Protein AF-A0A175YFB7-F1 (afdb_monomer)

pLDDT: mean 71.41, std 16.8, range [39.06, 97.75]

Nearest PDB structures (foldseek):
  5d66-assembly2_B  TM=6.543E-01  e=3.224E-01  Acinetobacter baumannii AYE
  9bor-assembly1_A  TM=6.519E-01  e=5.340E-01  Homo sapiens
  8swi-assembly1_A  TM=4.309E-01  e=2.715E+00  Legionella pneumophila subsp. pneumophila
  5cqv-assembly1_B  TM=2.479E-01  e=3.802E+00  Streptococcus agalactiae 2603V/R

Solvent-accessible surface area (backbone atoms only — not comparable to full-atom values): 7274 Å² total; per-residue (Å²): 105,74,67,54,53,58,57,66,45,67,71,91,70,71,62,77,63,62,63,72,41,54,52,100,88,67,43,27,61,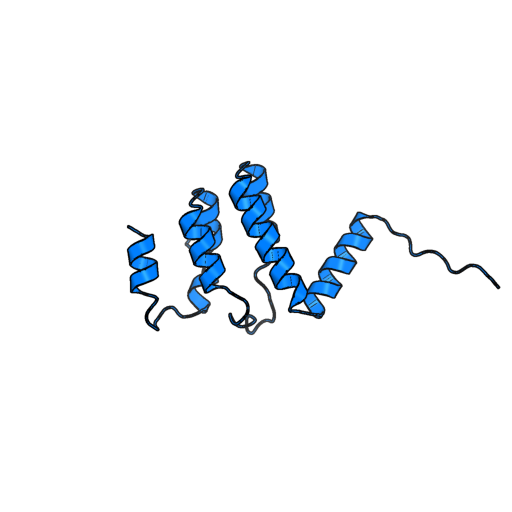60,52,51,26,55,74,66,67,36,59,73,55,40,52,51,51,54,64,71,56,40,86,82,50,70,73,43,96,87,68,54,72,86,68,56,60,67,57,34,52,53,28,50,80,71,63,38,58,70,57,28,53,53,47,50,52,54,48,59,56,54,37,76,76,36,71,70,51,38,53,52,50,50,50,54,50,41,60,73,68,62,62,72,70,80,75,87,77,83,131

Radius of gyration: 17.56 Å; Cα contacts (8 Å, |Δi|>4): 67; chains: 1; bounding box: 28×29×68 Å

Mean predicted aligned error: 11.66 Å

Foldseek 3Di:
DVVVVLVVCVPPDDDLCQQVDADPVRDGPLLVCLVVLVVV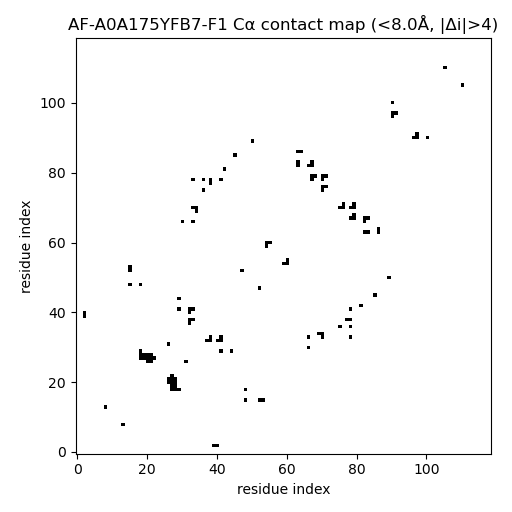SNVVSLVVCPVVSDQDPVNDDPQCVVVLVVSVVVPSVVSNVVSVVSNVVVCVVDPVSVVVVVVVVCVVVVCPDPPPDDD

Sequence (119 aa):
MIIDQIKKHNTNVLHDEIFYETDEDGYTVLEVAVEQNQMEVVNLILDLQHPAASKRNDGAFISLMPVIYKADEKRYTKIVDLLTQRYDEGSKLSKDFKDQVRLISAIKSGDKGENQSGT

Structure (mmCIF, N/CA/C/O backbone):
data_AF-A0A175YFB7-F1
#
_entry.id   AF-A0A175YFB7-F1
#
loop_
_atom_site.group_PDB
_atom_site.id
_atom_site.type_symbol
_atom_site.label_atom_id
_atom_site.label_alt_id
_atom_site.label_comp_id
_atom_site.label_asym_id
_atom_site.label_entity_id
_atom_site.label_seq_id
_atom_site.pdbx_PDB_ins_code
_atom_site.Cartn_x
_atom_site.Cartn_y
_atom_site.Cartn_z
_atom_site.occupancy
_atom_site.B_iso_or_equiv
_atom_site.auth_seq_id
_atom_site.auth_comp_id
_atom_site.auth_asym_id
_atom_site.auth_atom_id
_atom_site.pdbx_PDB_model_num
ATOM 1 N N . MET A 1 1 ? -1.329 0.883 -22.864 1.00 57.72 1 MET A N 1
ATOM 2 C CA . MET A 1 1 ? -1.450 1.520 -21.531 1.00 57.72 1 MET A CA 1
ATOM 3 C C . MET A 1 1 ? -0.351 0.963 -20.622 1.00 57.72 1 MET A C 1
ATOM 5 O O . MET A 1 1 ? 0.093 -0.144 -20.896 1.00 57.72 1 MET A O 1
ATOM 9 N N . ILE A 1 2 ? 0.124 1.670 -19.585 1.00 62.16 2 ILE A N 1
ATOM 10 C CA . ILE A 1 2 ? 1.204 1.161 -18.698 1.00 62.16 2 ILE A CA 1
ATOM 11 C C . ILE A 1 2 ? 0.850 -0.205 -18.078 1.00 62.16 2 ILE A C 1
ATOM 13 O O . ILE A 1 2 ? 1.685 -1.098 -18.001 1.00 62.16 2 ILE A O 1
ATOM 17 N N . ILE A 1 3 ? -0.440 -0.423 -17.800 1.00 57.56 3 ILE A N 1
ATOM 18 C CA . ILE A 1 3 ? -1.006 -1.705 -17.359 1.00 57.56 3 ILE A CA 1
ATOM 19 C C . ILE A 1 3 ? -0.774 -2.827 -18.384 1.00 57.56 3 ILE A C 1
ATOM 21 O O . ILE A 1 3 ? -0.468 -3.950 -17.994 1.00 57.56 3 ILE A O 1
ATOM 25 N N . ASP A 1 4 ? -0.874 -2.544 -19.686 1.00 60.41 4 ASP A N 1
ATOM 26 C CA . ASP A 1 4 ? -0.619 -3.539 -20.737 1.00 60.41 4 ASP A CA 1
ATOM 27 C C . ASP A 1 4 ? 0.868 -3.876 -20.836 1.00 60.41 4 ASP A C 1
ATOM 29 O O . ASP A 1 4 ? 1.210 -5.009 -21.153 1.00 60.41 4 ASP A O 1
ATOM 33 N N . GLN A 1 5 ? 1.754 -2.914 -20.551 1.00 62.50 5 GLN A N 1
ATOM 34 C CA . GLN A 1 5 ? 3.195 -3.161 -20.495 1.00 62.50 5 GLN A CA 1
ATOM 35 C C . GLN A 1 5 ? 3.534 -4.047 -19.291 1.00 62.50 5 GLN A C 1
ATOM 37 O O . GLN A 1 5 ? 4.147 -5.094 -19.479 1.00 62.50 5 GLN A O 1
ATOM 42 N N . ILE A 1 6 ? 3.037 -3.717 -18.093 1.00 61.72 6 ILE A N 1
ATOM 43 C CA . ILE A 1 6 ? 3.237 -4.536 -16.883 1.00 61.72 6 ILE A CA 1
ATOM 44 C C . ILE A 1 6 ? 2.683 -5.956 -17.095 1.00 61.72 6 ILE A C 1
ATOM 46 O O . ILE A 1 6 ? 3.369 -6.937 -16.822 1.00 61.72 6 ILE A O 1
ATOM 50 N N . LYS A 1 7 ? 1.480 -6.091 -17.670 1.00 62.88 7 LYS A N 1
ATOM 51 C CA . LYS A 1 7 ? 0.879 -7.399 -17.988 1.00 62.88 7 LYS A CA 1
ATOM 52 C C . LYS A 1 7 ? 1.643 -8.169 -19.066 1.00 62.88 7 LYS A C 1
ATOM 54 O O . LYS A 1 7 ? 1.776 -9.382 -18.948 1.00 62.88 7 LYS A O 1
ATOM 59 N N . LYS A 1 8 ? 2.152 -7.497 -20.103 1.00 60.44 8 LYS A N 1
ATOM 60 C CA . LYS A 1 8 ? 2.949 -8.120 -21.174 1.00 60.44 8 LYS A CA 1
ATOM 61 C C . LYS A 1 8 ? 4.293 -8.642 -20.661 1.00 60.44 8 LYS A C 1
ATOM 63 O O . LYS A 1 8 ? 4.772 -9.649 -21.166 1.00 60.44 8 LYS A O 1
ATOM 68 N N . HIS A 1 9 ? 4.877 -7.990 -19.658 1.00 55.34 9 HIS A N 1
ATOM 69 C CA . HIS A 1 9 ? 6.094 -8.457 -18.988 1.00 55.34 9 HIS A CA 1
ATOM 70 C C . HIS A 1 9 ? 5.829 -9.525 -17.908 1.00 55.34 9 HIS A C 1
ATOM 72 O O . HIS A 1 9 ? 6.768 -10.173 -17.451 1.00 55.34 9 HIS A O 1
ATOM 78 N N . ASN A 1 10 ? 4.559 -9.796 -17.575 1.00 55.62 10 ASN A N 1
ATOM 79 C CA . ASN A 1 10 ? 4.134 -10.808 -16.601 1.00 55.62 10 ASN A CA 1
ATOM 80 C C . ASN A 1 10 ? 4.194 -12.262 -17.130 1.00 55.62 10 ASN A C 1
ATOM 82 O O . ASN A 1 10 ? 3.677 -13.188 -16.509 1.00 55.62 10 ASN A O 1
ATOM 86 N N . THR A 1 11 ? 4.832 -12.490 -18.283 1.00 45.50 11 THR A N 1
ATOM 87 C CA . THR A 1 11 ? 5.299 -13.816 -18.702 1.00 45.50 11 THR A CA 1
ATOM 88 C C . THR A 1 11 ? 6.788 -13.944 -18.360 1.00 45.50 11 THR A C 1
ATOM 90 O O . THR A 1 11 ? 7.637 -13.665 -19.200 1.00 45.50 11 THR A O 1
ATOM 93 N N . ASN A 1 12 ? 7.100 -14.368 -17.130 1.00 52.16 12 ASN A N 1
ATOM 94 C CA . ASN A 1 12 ? 8.407 -14.887 -16.680 1.00 52.16 12 ASN A CA 1
ATOM 95 C C . ASN A 1 12 ? 9.647 -13.955 -16.591 1.00 52.16 12 ASN A C 1
ATOM 97 O O . ASN A 1 12 ? 10.741 -14.498 -16.446 1.00 52.16 12 ASN A O 1
ATOM 101 N N . VAL A 1 13 ? 9.570 -12.613 -16.651 1.00 52.28 13 VAL A N 1
ATOM 102 C CA . VAL A 1 13 ? 10.814 -11.786 -16.697 1.00 52.28 13 VAL A CA 1
ATOM 103 C C . VAL A 1 13 ? 10.773 -10.455 -15.927 1.00 52.28 13 VAL A C 1
ATOM 105 O O . VAL A 1 13 ? 11.435 -9.497 -16.315 1.00 52.28 13 VAL A O 1
ATOM 108 N N . LEU A 1 14 ? 10.018 -10.343 -14.836 1.00 55.97 14 LEU A N 1
ATOM 109 C CA . LEU A 1 14 ? 10.250 -9.252 -13.881 1.00 55.97 14 LEU A CA 1
ATOM 110 C C . LEU A 1 14 ? 10.920 -9.862 -12.655 1.00 55.97 14 LEU A C 1
ATOM 112 O O . LEU A 1 14 ? 10.306 -10.652 -11.946 1.00 55.97 14 LEU A O 1
ATOM 116 N N . HIS A 1 15 ? 12.207 -9.564 -12.474 1.00 61.62 15 HIS A N 1
ATOM 117 C CA . HIS A 1 15 ? 12.930 -9.954 -11.269 1.00 61.62 15 HIS A CA 1
ATOM 118 C C . HIS A 1 15 ? 12.289 -9.243 -10.077 1.00 61.62 15 HIS A C 1
ATOM 120 O O . HIS A 1 15 ? 12.098 -8.032 -10.149 1.00 61.62 15 HIS A O 1
ATOM 126 N N . ASP A 1 16 ? 11.983 -9.967 -8.995 1.00 64.00 16 ASP A N 1
ATOM 127 C CA . ASP A 1 16 ? 11.365 -9.409 -7.778 1.00 64.00 16 ASP A CA 1
ATOM 128 C C . ASP A 1 16 ? 12.053 -8.109 -7.318 1.00 64.00 16 ASP A C 1
ATOM 130 O O . ASP A 1 16 ? 11.398 -7.187 -6.842 1.00 64.00 16 ASP A O 1
ATOM 134 N N . GLU A 1 17 ? 13.367 -8.008 -7.538 1.00 65.62 17 GLU A N 1
ATOM 135 C CA . GLU A 1 17 ? 14.233 -6.865 -7.232 1.00 65.62 17 GLU A CA 1
ATOM 136 C C . GLU A 1 17 ? 13.716 -5.519 -7.772 1.00 65.62 17 GLU A C 1
ATOM 138 O 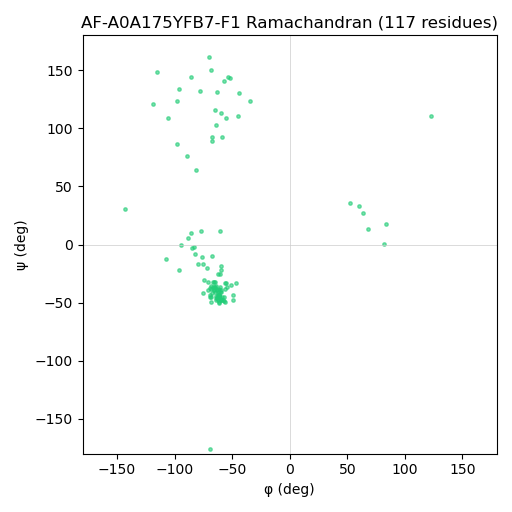O . GLU A 1 17 ? 13.818 -4.520 -7.061 1.00 65.62 17 GLU A O 1
ATOM 143 N N . ILE A 1 18 ? 13.065 -5.482 -8.943 1.00 71.19 18 ILE A N 1
ATOM 144 C CA . ILE A 1 18 ? 12.591 -4.223 -9.554 1.00 71.19 18 ILE A CA 1
ATOM 145 C C . ILE A 1 18 ? 11.551 -3.494 -8.696 1.00 71.19 18 ILE A C 1
ATOM 147 O O . ILE A 1 18 ? 11.370 -2.287 -8.813 1.00 71.19 18 ILE A O 1
ATOM 151 N N . PHE A 1 19 ? 10.822 -4.231 -7.854 1.00 74.62 19 PHE A N 1
ATOM 152 C CA . PHE A 1 19 ? 9.811 -3.661 -6.970 1.00 74.62 19 PHE A CA 1
ATOM 153 C C . PHE A 1 19 ? 10.427 -2.926 -5.778 1.00 74.62 19 PHE A C 1
ATOM 155 O O . PHE A 1 19 ? 9.734 -2.156 -5.110 1.00 74.62 19 PHE A O 1
ATOM 162 N N . TYR A 1 20 ? 11.707 -3.187 -5.512 1.00 73.06 20 TYR A N 1
ATOM 163 C CA . TYR A 1 20 ? 12.476 -2.625 -4.409 1.00 73.06 20 TYR A CA 1
ATOM 164 C C . TYR A 1 20 ? 13.506 -1.591 -4.877 1.00 73.06 20 TYR A C 1
ATOM 166 O O . TYR A 1 20 ? 14.081 -0.904 -4.034 1.00 73.06 20 TYR A O 1
ATOM 174 N N . GLU A 1 21 ? 13.766 -1.501 -6.183 1.00 77.50 21 GLU A N 1
ATOM 175 C CA . GLU A 1 21 ? 14.564 -0.426 -6.765 1.00 77.50 21 GLU A CA 1
ATOM 176 C C . GLU A 1 21 ? 13.820 0.908 -6.677 1.00 77.50 21 GLU A C 1
ATOM 178 O O . GLU A 1 21 ? 12.587 0.965 -6.681 1.00 77.50 21 GLU A O 1
ATOM 183 N N . THR A 1 22 ? 14.596 1.984 -6.586 1.00 80.94 22 THR A N 1
ATOM 184 C CA . THR A 1 22 ? 14.088 3.350 -6.506 1.00 80.94 22 THR A CA 1
ATOM 185 C C . THR A 1 22 ? 14.499 4.156 -7.730 1.00 80.94 22 THR A C 1
ATOM 187 O O . THR A 1 22 ? 15.584 3.940 -8.272 1.00 80.94 22 THR A O 1
ATOM 190 N N . ASP A 1 23 ? 13.660 5.107 -8.132 1.00 83.06 23 ASP A N 1
ATOM 191 C CA . ASP A 1 23 ? 14.009 6.126 -9.128 1.00 83.06 23 ASP A CA 1
ATOM 192 C C . ASP A 1 23 ? 15.056 7.134 -8.600 1.00 83.06 23 ASP A C 1
ATOM 194 O O . ASP A 1 23 ? 15.589 6.985 -7.493 1.00 83.06 23 ASP A O 1
ATOM 198 N N . GLU A 1 24 ? 15.381 8.164 -9.395 1.00 90.88 24 GLU A N 1
ATOM 199 C CA . GLU A 1 24 ? 16.328 9.218 -9.001 1.00 90.88 24 GLU A CA 1
ATOM 200 C C . GLU A 1 24 ? 15.926 10.008 -7.743 1.00 90.88 24 GLU A C 1
ATOM 202 O O . GLU A 1 24 ? 16.797 10.581 -7.084 1.00 90.88 24 GLU A O 1
ATOM 207 N N . ASP A 1 25 ? 14.638 10.009 -7.396 1.00 84.31 25 ASP A N 1
ATOM 208 C CA . ASP A 1 25 ? 14.078 10.696 -6.232 1.00 84.31 25 ASP A CA 1
ATOM 209 C C . ASP A 1 25 ? 13.966 9.769 -5.009 1.00 84.31 25 ASP A C 1
ATOM 211 O O . ASP A 1 25 ? 13.555 10.197 -3.926 1.00 84.31 25 ASP A O 1
ATOM 215 N N . GLY A 1 26 ? 14.367 8.503 -5.149 1.00 83.06 26 GLY A N 1
ATOM 216 C CA . GLY A 1 26 ? 14.325 7.520 -4.075 1.00 83.06 26 GLY A CA 1
ATOM 217 C C . GLY A 1 26 ? 12.961 6.848 -3.899 1.00 83.06 26 GLY A C 1
ATOM 218 O O . GLY A 1 26 ? 12.738 6.245 -2.850 1.00 83.06 26 GLY A O 1
ATOM 219 N N . TYR A 1 27 ? 12.064 6.914 -4.890 1.00 82.00 27 TYR A N 1
ATOM 220 C CA . TYR A 1 27 ? 10.758 6.260 -4.834 1.00 82.00 27 TYR A CA 1
ATOM 221 C C . TYR A 1 27 ? 10.740 4.905 -5.529 1.00 82.00 27 TYR A C 1
ATOM 223 O O . TYR A 1 27 ? 11.163 4.750 -6.672 1.00 82.00 27 TYR A O 1
ATOM 231 N N . THR A 1 28 ? 10.158 3.921 -4.854 1.00 85.81 28 THR A N 1
ATOM 232 C CA . THR A 1 28 ? 9.807 2.629 -5.449 1.00 85.81 28 THR A CA 1
ATOM 233 C C . THR A 1 28 ? 8.645 2.761 -6.433 1.00 85.81 28 THR A C 1
ATOM 235 O O . THR A 1 28 ? 7.827 3.682 -6.355 1.00 85.81 28 THR A O 1
ATOM 238 N N . VAL A 1 29 ? 8.480 1.767 -7.311 1.00 85.62 29 VAL A N 1
ATOM 239 C CA . VAL A 1 29 ? 7.347 1.721 -8.255 1.00 85.62 29 VAL A CA 1
ATOM 240 C C . VAL A 1 29 ? 5.977 1.789 -7.556 1.00 85.62 29 VAL A C 1
ATOM 242 O O . VAL A 1 29 ? 5.040 2.386 -8.090 1.00 85.62 29 VAL A O 1
ATOM 245 N N . LEU A 1 30 ? 5.852 1.228 -6.344 1.00 87.94 30 LEU A N 1
ATOM 246 C CA . LEU A 1 30 ? 4.627 1.316 -5.544 1.00 87.94 30 LEU A CA 1
ATOM 247 C C . LEU A 1 30 ? 4.381 2.748 -5.053 1.00 87.94 30 LEU A C 1
ATOM 249 O O . LEU A 1 30 ? 3.259 3.244 -5.149 1.00 87.94 30 LEU A O 1
ATOM 253 N N . GLU A 1 31 ? 5.415 3.422 -4.552 1.00 88.19 31 GLU A N 1
ATOM 254 C CA . GLU A 1 31 ? 5.306 4.801 -4.067 1.00 88.19 31 GLU A CA 1
ATOM 255 C C . GLU A 1 31 ? 4.959 5.771 -5.193 1.00 88.19 31 GLU A C 1
ATOM 257 O O . GLU A 1 31 ? 4.092 6.622 -5.001 1.00 88.19 31 GLU A O 1
ATOM 262 N N . VAL A 1 32 ? 5.550 5.600 -6.379 1.00 90.88 32 VAL A N 1
ATOM 263 C CA . VAL A 1 32 ? 5.205 6.388 -7.571 1.00 90.88 32 VAL A CA 1
ATOM 264 C C . VAL A 1 32 ? 3.742 6.164 -7.976 1.00 90.88 32 VAL A C 1
ATOM 266 O O . VAL A 1 32 ? 3.024 7.124 -8.266 1.00 90.88 32 VAL A O 1
ATOM 269 N N . ALA A 1 33 ? 3.258 4.917 -7.964 1.00 91.12 33 ALA A N 1
ATOM 270 C CA . ALA A 1 33 ? 1.865 4.610 -8.298 1.00 91.12 33 ALA A CA 1
ATOM 271 C C . ALA A 1 33 ? 0.870 5.244 -7.307 1.00 91.12 33 ALA A C 1
ATOM 273 O O . ALA A 1 33 ? -0.176 5.757 -7.718 1.00 91.12 33 ALA A O 1
ATOM 274 N N . VAL A 1 34 ? 1.208 5.251 -6.014 1.00 92.19 34 VAL A N 1
ATOM 275 C CA . VAL A 1 34 ? 0.409 5.896 -4.961 1.00 92.19 34 VAL A CA 1
ATOM 276 C C . VAL A 1 34 ? 0.452 7.416 -5.085 1.00 92.19 34 VAL A C 1
ATOM 278 O O . VAL A 1 34 ? -0.594 8.059 -5.012 1.00 92.19 34 VAL A O 1
ATOM 281 N N . GLU A 1 35 ? 1.626 7.991 -5.344 1.00 91.94 35 GLU A N 1
ATOM 282 C CA . GLU A 1 35 ? 1.805 9.427 -5.588 1.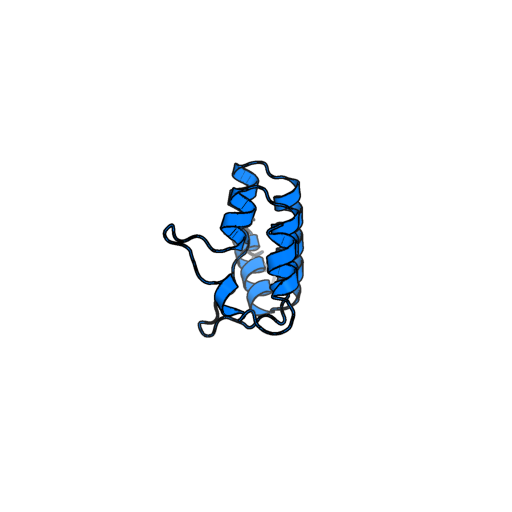00 91.94 35 GLU A CA 1
ATOM 283 C C . GLU A 1 35 ? 0.941 9.947 -6.734 1.00 91.94 35 GLU A C 1
ATOM 285 O O . GLU A 1 35 ? 0.368 11.033 -6.644 1.00 91.94 35 GLU A O 1
ATOM 290 N N . GLN A 1 36 ? 0.801 9.144 -7.787 1.00 92.88 36 GLN A N 1
ATOM 291 C CA . GLN A 1 36 ? -0.013 9.465 -8.954 1.00 92.88 36 GLN A CA 1
ATOM 292 C C . GLN A 1 36 ? -1.486 9.036 -8.818 1.00 92.88 36 GLN A C 1
ATOM 294 O O . GLN A 1 36 ? -2.242 9.166 -9.782 1.00 92.88 36 GLN A O 1
ATOM 299 N N . ASN A 1 37 ? -1.915 8.533 -7.651 1.00 95.00 37 ASN A N 1
ATOM 300 C CA . ASN A 1 37 ? -3.274 8.037 -7.389 1.00 95.00 37 ASN A CA 1
ATOM 301 C C . ASN A 1 37 ? -3.757 6.985 -8.417 1.00 95.00 37 ASN A C 1
ATOM 303 O O . ASN A 1 37 ? -4.929 6.950 -8.799 1.00 95.00 37 ASN A O 1
ATOM 307 N N . GLN A 1 38 ? -2.848 6.131 -8.899 1.00 94.38 38 GLN A N 1
ATOM 308 C CA . GLN A 1 38 ? -3.132 5.129 -9.931 1.00 94.38 38 GLN A CA 1
ATOM 309 C C . GLN A 1 38 ? -3.606 3.813 -9.307 1.00 94.38 38 GLN A C 1
ATOM 311 O O . GLN A 1 38 ? -2.862 2.835 -9.242 1.00 94.38 38 GLN A O 1
ATOM 316 N N . MET A 1 39 ? -4.859 3.781 -8.851 1.00 93.38 39 MET A N 1
ATOM 317 C CA . MET A 1 39 ? -5.452 2.643 -8.136 1.00 93.38 39 MET A CA 1
ATOM 318 C C . MET A 1 39 ? -5.239 1.288 -8.830 1.00 93.38 39 MET A C 1
ATOM 320 O O . MET A 1 39 ? -4.827 0.320 -8.192 1.00 93.38 39 MET A O 1
ATOM 324 N N . GLU A 1 40 ? -5.493 1.194 -10.136 1.00 90.06 40 GLU A N 1
ATOM 325 C CA . GLU A 1 40 ? -5.357 -0.073 -10.860 1.00 90.06 40 GLU A CA 1
ATOM 326 C C . GLU A 1 40 ? -3.902 -0.561 -10.916 1.00 90.06 40 GLU A C 1
ATOM 328 O O . GLU A 1 40 ? -3.653 -1.767 -10.897 1.00 90.06 40 GLU A O 1
ATOM 333 N N . VAL A 1 41 ? -2.942 0.367 -10.961 1.00 88.62 41 VAL A N 1
ATOM 334 C CA . VAL A 1 41 ? -1.506 0.060 -10.949 1.00 88.62 41 VAL A CA 1
ATOM 335 C C . VAL A 1 41 ? -1.061 -0.343 -9.547 1.00 88.62 41 VAL A C 1
ATOM 337 O O . VAL A 1 41 ? -0.351 -1.335 -9.411 1.00 88.62 41 VAL A O 1
ATOM 340 N N . VAL A 1 42 ? -1.543 0.344 -8.507 1.00 89.94 42 VAL A N 1
ATOM 341 C CA . VAL A 1 42 ? -1.309 -0.030 -7.102 1.00 89.94 42 VAL A CA 1
ATOM 342 C C . VAL A 1 42 ? -1.784 -1.458 -6.843 1.00 89.94 42 VAL A C 1
ATOM 344 O O . VAL A 1 42 ? -1.017 -2.274 -6.337 1.00 89.94 42 VAL A O 1
ATOM 347 N N . ASN A 1 43 ? -3.013 -1.798 -7.243 1.00 87.81 43 ASN A N 1
ATOM 348 C CA . ASN A 1 43 ? -3.534 -3.150 -7.053 1.00 87.81 43 ASN A CA 1
ATOM 349 C C . ASN A 1 43 ? -2.704 -4.199 -7.810 1.00 87.81 43 ASN A C 1
ATOM 351 O O . ASN A 1 43 ? -2.372 -5.236 -7.245 1.00 87.81 43 ASN A O 1
ATOM 355 N N . LEU A 1 44 ? -2.319 -3.910 -9.058 1.00 84.12 44 LEU A N 1
ATOM 356 C CA . LEU A 1 44 ? -1.479 -4.807 -9.853 1.00 84.12 44 LEU A CA 1
ATOM 357 C C . LEU A 1 44 ? -0.108 -5.043 -9.205 1.00 84.12 44 LEU A C 1
ATOM 359 O O . LEU A 1 44 ? 0.334 -6.183 -9.134 1.00 84.12 44 LEU A O 1
ATOM 363 N N . ILE A 1 45 ? 0.555 -3.995 -8.713 1.00 82.94 45 ILE A N 1
ATOM 364 C CA . ILE A 1 45 ? 1.852 -4.115 -8.034 1.00 82.94 45 ILE A CA 1
ATOM 365 C C . ILE A 1 45 ? 1.718 -4.970 -6.770 1.00 82.94 45 ILE A C 1
ATOM 367 O O . ILE A 1 45 ? 2.520 -5.875 -6.563 1.00 82.94 45 ILE A O 1
ATOM 371 N N . LEU A 1 46 ? 0.689 -4.735 -5.952 1.00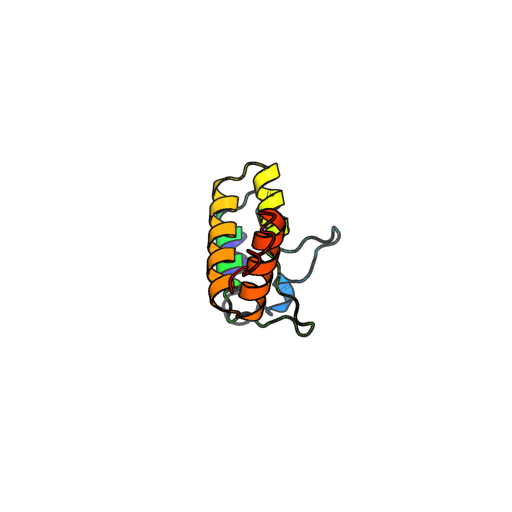 81.06 46 LEU A N 1
ATOM 372 C CA . LEU A 1 46 ? 0.457 -5.504 -4.725 1.00 81.06 46 LEU A CA 1
ATOM 373 C C . LEU A 1 46 ? 0.134 -6.981 -5.009 1.00 81.06 46 LEU A C 1
ATOM 375 O O . LEU A 1 46 ? 0.494 -7.846 -4.215 1.00 81.06 46 LEU A O 1
ATOM 379 N N . ASP A 1 47 ? -0.534 -7.280 -6.127 1.00 78.94 47 ASP A N 1
ATOM 380 C CA . ASP A 1 47 ? -0.783 -8.657 -6.579 1.00 78.94 47 ASP A CA 1
ATOM 381 C C . ASP A 1 47 ? 0.511 -9.352 -7.027 1.00 78.94 47 ASP A C 1
ATOM 383 O O . ASP A 1 47 ? 0.688 -10.543 -6.777 1.00 78.94 47 ASP A O 1
ATOM 387 N N . LEU A 1 48 ? 1.434 -8.612 -7.648 1.00 74.25 48 LEU A N 1
ATOM 388 C CA . LEU A 1 48 ? 2.747 -9.125 -8.056 1.00 74.25 48 LEU A CA 1
ATOM 389 C C . LEU A 1 48 ? 3.704 -9.296 -6.864 1.00 74.25 48 LEU A C 1
ATOM 391 O O . LEU A 1 48 ? 4.517 -10.213 -6.866 1.00 74.25 48 LEU A O 1
ATOM 395 N N . GLN A 1 49 ? 3.572 -8.465 -5.826 1.00 69.25 49 GLN A N 1
ATOM 396 C CA . GLN A 1 49 ? 4.350 -8.530 -4.581 1.00 69.25 49 GLN A CA 1
ATOM 397 C C . GLN A 1 49 ? 3.766 -9.499 -3.529 1.00 69.25 49 GLN A C 1
ATOM 399 O O . GLN A 1 49 ? 4.194 -9.487 -2.373 1.00 69.25 49 GLN A O 1
ATOM 404 N N . HIS A 1 50 ? 2.771 -10.325 -3.880 1.00 55.62 50 HIS A N 1
ATOM 405 C CA . HIS A 1 50 ? 2.110 -11.245 -2.945 1.00 55.62 50 HIS A CA 1
ATOM 406 C C . HIS A 1 50 ? 3.143 -12.151 -2.214 1.00 55.62 50 HIS A C 1
ATOM 408 O O . HIS A 1 50 ? 4.089 -12.584 -2.866 1.00 55.62 50 HIS A O 1
ATOM 414 N N . PRO A 1 51 ? 2.980 -12.520 -0.915 1.00 46.38 51 PRO A N 1
ATO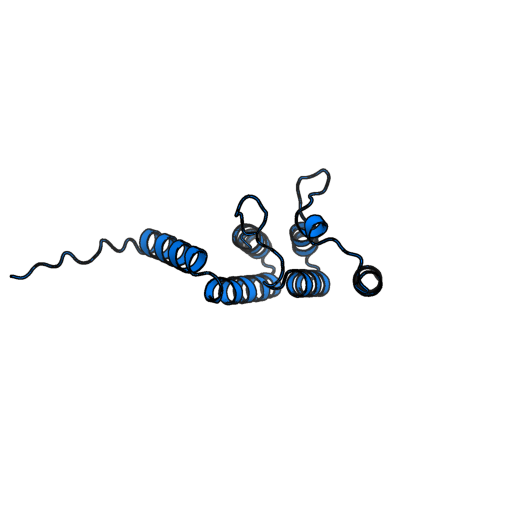M 415 C CA . PRO A 1 51 ? 4.032 -13.037 -0.003 1.00 46.38 51 PRO A CA 1
ATOM 416 C C . PRO A 1 51 ? 4.796 -14.332 -0.337 1.00 46.38 51 PRO A C 1
ATOM 418 O O . PRO A 1 51 ? 5.505 -14.853 0.522 1.00 46.38 51 PRO A O 1
ATOM 421 N N . ALA A 1 52 ? 4.675 -14.869 -1.550 1.00 39.06 52 ALA A N 1
ATOM 422 C CA . ALA A 1 52 ? 5.755 -15.680 -2.109 1.00 39.06 52 ALA A CA 1
ATOM 423 C C . ALA A 1 52 ? 6.964 -14.807 -2.507 1.00 39.06 52 ALA A C 1
ATOM 425 O O . ALA A 1 52 ? 8.070 -15.330 -2.611 1.00 39.06 52 ALA A O 1
ATOM 426 N N . ALA A 1 53 ? 6.749 -13.497 -2.694 1.00 43.62 53 ALA A N 1
ATOM 427 C CA . ALA A 1 53 ? 7.776 -12.501 -2.943 1.00 43.62 53 ALA A CA 1
ATOM 428 C C . ALA A 1 53 ? 8.751 -12.495 -1.769 1.00 43.62 53 ALA A C 1
ATOM 430 O O . ALA A 1 53 ? 8.407 -12.233 -0.611 1.00 43.62 53 ALA A O 1
ATOM 431 N N . SER A 1 54 ? 9.959 -12.919 -2.101 1.00 42.09 54 SER A N 1
ATOM 432 C CA . SER A 1 54 ? 10.978 -13.332 -1.160 1.00 42.09 54 SER A CA 1
ATOM 433 C C . SER A 1 54 ? 11.285 -12.214 -0.169 1.00 42.09 54 SER A C 1
ATOM 435 O O . SER A 1 54 ? 11.374 -11.039 -0.525 1.00 42.09 54 SER A O 1
ATOM 437 N N . LYS A 1 55 ? 11.486 -12.592 1.098 1.00 45.72 55 LYS A N 1
ATOM 438 C CA . LYS A 1 55 ? 12.156 -11.743 2.087 1.00 45.72 55 LYS A CA 1
ATOM 439 C C . LYS A 1 55 ? 13.379 -11.132 1.397 1.00 45.72 55 LYS A C 1
ATOM 441 O O . LYS A 1 55 ? 14.149 -11.878 0.789 1.00 45.72 55 LYS A O 1
ATOM 446 N N . ARG A 1 56 ? 13.580 -9.814 1.489 1.00 48.47 56 ARG A N 1
ATOM 447 C CA . ARG A 1 56 ? 14.870 -9.244 1.090 1.00 48.47 56 ARG A CA 1
ATOM 448 C C . ARG A 1 56 ? 15.967 -10.023 1.821 1.00 48.47 56 ARG A C 1
ATOM 450 O O . ARG A 1 56 ? 15.783 -10.423 2.973 1.00 48.47 56 ARG A O 1
ATOM 457 N N . ASN A 1 57 ? 17.101 -10.252 1.166 1.00 44.38 57 ASN A N 1
ATOM 458 C CA . ASN A 1 57 ? 18.213 -11.003 1.764 1.00 44.38 57 ASN A CA 1
ATOM 459 C C . ASN A 1 57 ? 18.751 -10.344 3.056 1.00 44.38 57 ASN A C 1
ATOM 461 O O . ASN A 1 57 ? 19.377 -11.017 3.870 1.00 44.38 57 ASN A O 1
ATOM 465 N N . ASP A 1 58 ? 18.465 -9.053 3.275 1.00 46.84 58 ASP A N 1
ATOM 466 C CA . ASP A 1 58 ? 18.758 -8.297 4.505 1.00 46.84 58 ASP A CA 1
ATOM 467 C C . ASP A 1 58 ? 17.704 -8.473 5.620 1.00 46.84 58 ASP A C 1
ATOM 469 O O . ASP A 1 58 ? 17.844 -7.937 6.718 1.00 46.84 58 ASP A O 1
ATOM 473 N N . GLY A 1 59 ? 16.646 -9.237 5.356 1.00 40.47 59 GLY A N 1
ATOM 474 C CA . GLY A 1 59 ? 15.558 -9.506 6.281 1.00 40.47 59 GLY A CA 1
ATOM 475 C C . GLY A 1 59 ? 14.477 -8.424 6.357 1.00 40.47 59 GLY A C 1
ATOM 476 O O . GLY A 1 59 ? 13.525 -8.616 7.117 1.00 40.47 59 GLY A O 1
ATOM 477 N N . ALA A 1 60 ? 14.583 -7.331 5.592 1.00 40.62 60 ALA A N 1
ATOM 478 C CA . ALA A 1 60 ? 13.608 -6.248 5.598 1.00 40.62 60 ALA A CA 1
ATOM 479 C C . ALA A 1 60 ? 12.344 -6.611 4.795 1.00 40.62 60 ALA A C 1
ATOM 481 O O . ALA A 1 60 ? 12.403 -7.076 3.657 1.00 40.62 60 ALA A O 1
ATOM 482 N N . PHE A 1 61 ? 11.179 -6.364 5.389 1.00 53.06 61 PHE A N 1
ATOM 483 C CA . PHE A 1 61 ? 9.906 -6.307 4.670 1.00 53.06 61 PHE A CA 1
ATOM 484 C C . PHE A 1 61 ? 9.724 -4.886 4.117 1.00 53.06 61 PHE A C 1
ATOM 486 O O . PHE A 1 61 ? 10.080 -3.929 4.809 1.00 53.06 61 PHE A O 1
ATOM 493 N N . ILE A 1 62 ? 9.131 -4.717 2.925 1.00 57.03 62 ILE A N 1
ATOM 494 C CA . ILE A 1 62 ? 8.559 -3.407 2.570 1.00 57.03 62 ILE A CA 1
ATOM 495 C C . ILE A 1 62 ? 7.429 -3.175 3.569 1.00 57.03 62 ILE A C 1
ATOM 497 O O . ILE A 1 62 ? 6.361 -3.780 3.484 1.00 57.03 62 ILE A O 1
ATOM 501 N N . SER A 1 63 ? 7.676 -2.331 4.563 1.00 69.00 63 SER A N 1
ATOM 502 C CA . SER A 1 63 ? 6.597 -1.847 5.406 1.00 69.00 63 SER A CA 1
ATOM 503 C C . SER A 1 63 ? 5.684 -1.009 4.516 1.00 69.00 63 SER A C 1
ATOM 505 O O . SER A 1 63 ? 6.114 0.024 4.021 1.00 69.00 63 SER A O 1
ATOM 507 N N . LEU A 1 64 ? 4.431 -1.427 4.308 1.00 81.12 64 LEU A N 1
ATOM 508 C CA . LEU A 1 64 ? 3.438 -0.603 3.599 1.00 81.12 64 LEU A CA 1
ATOM 509 C C . LEU A 1 64 ? 3.060 0.655 4.399 1.00 81.12 64 LEU A C 1
ATOM 511 O O . LEU A 1 64 ? 2.406 1.547 3.876 1.00 81.12 64 LEU A O 1
ATOM 515 N N . MET A 1 65 ? 3.474 0.754 5.666 1.00 80.62 65 MET A N 1
ATOM 516 C CA . MET A 1 65 ? 3.034 1.798 6.589 1.00 80.62 65 MET A CA 1
ATOM 517 C C . MET A 1 65 ? 3.412 3.232 6.158 1.00 80.62 65 MET A C 1
ATOM 519 O O . MET A 1 65 ? 2.533 4.089 6.216 1.00 80.62 65 MET A O 1
ATOM 523 N N . PRO A 1 66 ? 4.636 3.535 5.674 1.00 81.81 66 PRO A N 1
ATOM 524 C CA . PRO A 1 66 ? 4.947 4.853 5.112 1.00 81.81 66 PRO A CA 1
ATOM 525 C C . PRO A 1 66 ? 4.086 5.189 3.887 1.00 81.81 66 PRO A C 1
ATOM 527 O O . PRO A 1 66 ? 3.611 6.315 3.756 1.00 81.81 66 PRO A O 1
ATOM 530 N N . VAL A 1 67 ? 3.818 4.199 3.030 1.00 87.50 67 VAL A N 1
ATOM 531 C CA . VAL A 1 67 ? 2.983 4.361 1.829 1.00 87.50 67 VAL A CA 1
ATOM 532 C C . VAL A 1 67 ? 1.516 4.620 2.204 1.00 87.50 67 VAL A C 1
ATOM 534 O O . VAL A 1 67 ? 0.862 5.461 1.589 1.00 87.50 67 VAL A O 1
ATOM 537 N N . ILE A 1 68 ? 1.015 3.958 3.254 1.00 87.62 68 ILE A N 1
ATOM 538 C CA . ILE A 1 68 ? -0.321 4.190 3.824 1.00 87.62 68 ILE A CA 1
ATOM 539 C C . ILE A 1 68 ? -0.444 5.627 4.341 1.00 87.62 68 ILE A C 1
ATOM 541 O O . ILE A 1 68 ? -1.390 6.314 3.964 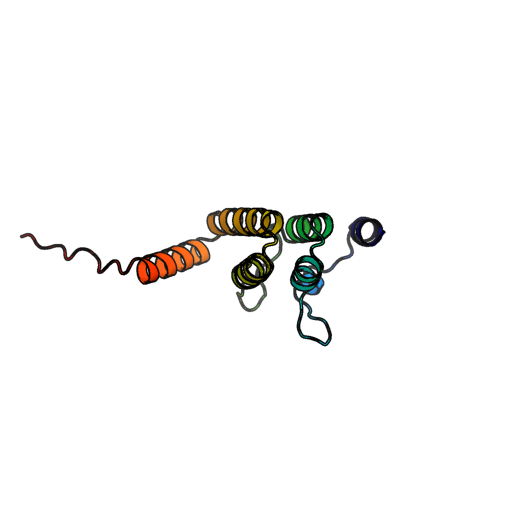1.00 87.62 68 ILE A O 1
ATOM 545 N N . TYR A 1 69 ? 0.510 6.106 5.151 1.00 85.50 69 TYR A N 1
ATOM 546 C CA . TYR A 1 69 ? 0.467 7.481 5.668 1.00 85.50 69 TYR A CA 1
ATOM 547 C C . TYR A 1 69 ? 0.499 8.516 4.544 1.00 85.50 69 TYR A C 1
ATOM 549 O O . TYR A 1 69 ? -0.273 9.468 4.568 1.00 85.50 69 TYR A O 1
ATOM 557 N N . LYS A 1 70 ? 1.320 8.295 3.514 1.00 88.69 70 LYS A N 1
ATOM 558 C CA . LYS A 1 70 ? 1.380 9.180 2.347 1.00 88.69 70 LYS A CA 1
ATOM 559 C C . LYS A 1 70 ? 0.043 9.246 1.598 1.00 88.69 70 LYS A C 1
ATOM 561 O O . LYS A 1 70 ? -0.416 10.325 1.226 1.00 88.69 70 LYS A O 1
ATOM 566 N N . ALA A 1 71 ? -0.605 8.098 1.389 1.00 93.94 71 ALA A N 1
ATOM 567 C CA . ALA A 1 71 ? -1.928 8.041 0.770 1.00 93.94 71 ALA A CA 1
ATOM 568 C C . ALA A 1 71 ? -2.996 8.742 1.632 1.00 93.94 71 ALA A C 1
ATOM 570 O O . ALA A 1 71 ? -3.890 9.393 1.085 1.00 93.94 71 ALA A O 1
ATOM 571 N N . ASP A 1 72 ? -2.889 8.645 2.959 1.00 93.62 72 ASP A N 1
ATOM 572 C CA . ASP A 1 72 ? -3.792 9.295 3.914 1.00 93.62 72 ASP A CA 1
ATOM 573 C C . ASP A 1 72 ? -3.624 10.822 3.936 1.00 93.62 72 ASP A C 1
ATOM 575 O O . ASP A 1 72 ? -4.609 11.548 3.794 1.00 93.62 72 ASP A O 1
ATOM 579 N N . GLU A 1 73 ? -2.384 11.325 3.967 1.00 93.94 73 GLU A N 1
ATOM 580 C CA . GLU A 1 73 ? -2.072 12.759 3.845 1.00 93.94 73 GLU A CA 1
ATOM 581 C C . GLU A 1 73 ? -2.674 13.367 2.570 1.00 93.94 73 GLU A C 1
ATOM 583 O O . GLU A 1 73 ? -3.183 14.492 2.571 1.00 93.94 73 GLU A O 1
ATOM 588 N N . LYS A 1 74 ? -2.677 12.593 1.479 1.00 95.62 74 LYS A N 1
ATOM 589 C CA . LYS A 1 74 ? -3.277 12.973 0.193 1.00 95.62 74 LYS A CA 1
ATOM 590 C C . LYS A 1 74 ? -4.775 12.685 0.090 1.00 95.62 74 LYS A C 1
ATOM 592 O O . LYS A 1 74 ? -5.402 13.051 -0.905 1.00 95.62 74 LYS A O 1
ATOM 597 N N . ARG A 1 75 ? -5.369 12.083 1.124 1.00 96.12 75 ARG A N 1
ATOM 598 C CA . ARG A 1 75 ? -6.790 11.715 1.222 1.00 96.12 75 ARG A CA 1
ATOM 599 C C . ARG A 1 75 ? -7.242 10.740 0.131 1.00 96.12 75 ARG A C 1
ATOM 601 O O . ARG A 1 75 ? -8.396 10.770 -0.303 1.00 96.12 75 ARG A O 1
ATOM 608 N N . TYR A 1 76 ? -6.357 9.850 -0.309 1.00 97.75 76 TYR A N 1
ATOM 609 C CA . TYR A 1 76 ? -6.660 8.787 -1.268 1.00 97.75 76 TYR A CA 1
ATOM 610 C C . TYR A 1 76 ? -7.306 7.591 -0.560 1.00 97.75 76 TYR A C 1
ATOM 612 O O . TYR A 1 76 ? -6.757 6.494 -0.537 1.00 97.75 76 TYR A O 1
ATOM 620 N N . THR A 1 77 ? -8.497 7.795 0.016 1.00 94.94 77 THR A N 1
ATOM 621 C CA . THR A 1 77 ? -9.164 6.844 0.928 1.00 94.94 77 THR A CA 1
ATOM 622 C C . THR A 1 77 ? -9.224 5.417 0.386 1.00 94.94 77 THR A C 1
ATOM 624 O O . THR A 1 77 ? -8.891 4.481 1.095 1.00 94.94 77 THR A O 1
ATOM 627 N N . LYS A 1 78 ? -9.548 5.229 -0.900 1.00 96.88 78 LYS A N 1
ATOM 628 C CA . LYS A 1 78 ? -9.601 3.879 -1.484 1.00 96.88 78 LYS A CA 1
ATOM 629 C C . LYS A 1 78 ? -8.229 3.193 -1.522 1.00 96.88 78 LYS A C 1
ATOM 631 O O . LYS A 1 78 ? -8.149 1.983 -1.345 1.00 96.88 78 LYS A O 1
ATOM 636 N N . ILE A 1 79 ? -7.162 3.949 -1.785 1.00 94.81 79 ILE A N 1
ATOM 637 C CA . ILE A 1 79 ? -5.788 3.430 -1.773 1.00 94.81 79 ILE A CA 1
ATOM 638 C C . ILE A 1 79 ? -5.363 3.124 -0.332 1.00 94.81 79 ILE A C 1
ATOM 640 O O . ILE A 1 79 ? -4.753 2.085 -0.102 1.00 94.81 79 ILE A O 1
ATOM 644 N N . VAL A 1 80 ? -5.740 3.967 0.637 1.00 93.62 80 VAL A N 1
ATOM 645 C CA . VAL A 1 80 ? -5.541 3.695 2.072 1.00 93.62 80 VAL A CA 1
ATOM 646 C C . VAL A 1 80 ? -6.212 2.380 2.472 1.00 93.62 80 VAL A C 1
ATOM 648 O O . VAL A 1 80 ? -5.555 1.531 3.075 1.00 93.62 80 VAL A O 1
ATOM 651 N N . ASP A 1 81 ? -7.474 2.178 2.087 1.00 93.06 81 ASP A N 1
ATOM 652 C CA . ASP A 1 81 ? -8.224 0.953 2.382 1.00 93.06 81 ASP A CA 1
ATOM 653 C C . ASP A 1 81 ? -7.526 -0.282 1.788 1.00 93.06 81 ASP A C 1
ATOM 655 O O . ASP A 1 81 ? -7.288 -1.264 2.493 1.00 93.06 81 ASP A O 1
ATOM 659 N N . LEU A 1 82 ? -7.127 -0.213 0.511 1.00 92.31 82 LEU A N 1
ATOM 660 C CA . LEU A 1 82 ? -6.433 -1.305 -0.178 1.00 92.31 82 LEU A CA 1
ATOM 661 C C . LEU A 1 82 ? -5.090 -1.643 0.486 1.00 92.31 82 LEU A C 1
ATOM 663 O O . LEU A 1 82 ? -4.814 -2.809 0.768 1.00 92.31 82 LEU A O 1
ATOM 667 N N . LEU A 1 83 ? -4.249 -0.640 0.744 1.00 88.19 83 LEU A N 1
ATOM 668 C CA . LEU A 1 83 ? -2.929 -0.843 1.345 1.00 88.19 83 LEU A CA 1
ATOM 669 C C . LEU A 1 83 ? -3.036 -1.376 2.779 1.00 88.19 83 LEU A C 1
ATOM 671 O O . LEU A 1 83 ? -2.269 -2.262 3.157 1.00 88.19 83 LEU A O 1
ATOM 675 N N . THR A 1 84 ? -4.006 -0.885 3.556 1.00 85.06 84 THR A N 1
ATOM 676 C CA . THR A 1 84 ? -4.280 -1.364 4.920 1.00 85.06 84 THR A CA 1
ATOM 677 C C . THR A 1 84 ? -4.728 -2.822 4.900 1.00 85.06 84 THR A C 1
ATOM 679 O O . THR A 1 84 ? -4.195 -3.639 5.649 1.00 85.06 84 THR A O 1
ATOM 682 N N . GLN A 1 85 ? -5.628 -3.186 3.981 1.00 85.75 85 GLN A N 1
ATOM 683 C CA . GLN A 1 85 ? -6.053 -4.573 3.812 1.00 85.75 85 GLN A CA 1
ATOM 684 C C . GLN A 1 85 ? -4.859 -5.496 3.510 1.00 85.75 85 GLN A C 1
ATOM 686 O O . GLN A 1 85 ? -4.704 -6.532 4.161 1.00 85.75 85 GLN A O 1
ATOM 691 N N . ARG A 1 86 ? -3.982 -5.119 2.568 1.00 82.50 86 ARG A N 1
ATOM 692 C CA . ARG A 1 86 ? -2.794 -5.928 2.229 1.00 82.50 86 ARG A CA 1
ATOM 693 C C . ARG A 1 86 ? -1.800 -6.026 3.384 1.00 82.50 86 ARG A C 1
ATOM 695 O O . ARG A 1 86 ? -1.219 -7.089 3.600 1.00 82.50 86 ARG A O 1
ATOM 702 N N . TYR A 1 87 ? -1.619 -4.947 4.143 1.00 77.69 87 TYR A N 1
ATOM 703 C CA . TYR A 1 87 ? -0.781 -4.940 5.341 1.00 77.69 87 TYR A CA 1
ATOM 704 C C . TYR A 1 87 ? -1.285 -5.952 6.381 1.00 77.69 87 TYR A C 1
ATOM 706 O O . TYR A 1 87 ? -0.515 -6.780 6.879 1.00 77.69 87 TYR A O 1
ATOM 714 N N . ASP A 1 88 ? -2.591 -5.949 6.650 1.00 74.38 88 ASP A N 1
ATOM 715 C CA . ASP A 1 88 ? -3.223 -6.866 7.597 1.00 74.38 88 ASP A CA 1
ATOM 716 C C . ASP A 1 88 ? -3.159 -8.328 7.133 1.00 74.38 88 ASP A C 1
ATOM 718 O O . ASP A 1 88 ? -2.979 -9.232 7.954 1.00 74.38 88 ASP A O 1
ATOM 722 N N . GLU A 1 89 ? -3.284 -8.588 5.831 1.00 74.56 89 GLU A N 1
AT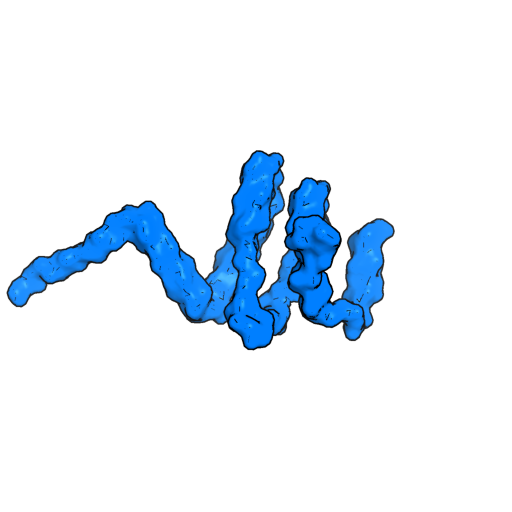OM 723 C CA . GLU A 1 89 ? -3.120 -9.921 5.237 1.00 74.56 89 GLU A CA 1
ATOM 724 C C . GLU A 1 89 ? -1.685 -10.445 5.397 1.00 74.56 89 GLU A C 1
ATOM 726 O O . GLU A 1 89 ? -1.493 -11.558 5.896 1.00 74.56 89 GLU A O 1
ATOM 731 N N . GLY A 1 90 ? -0.676 -9.629 5.072 1.00 67.44 90 GLY A N 1
ATOM 732 C CA . GLY A 1 90 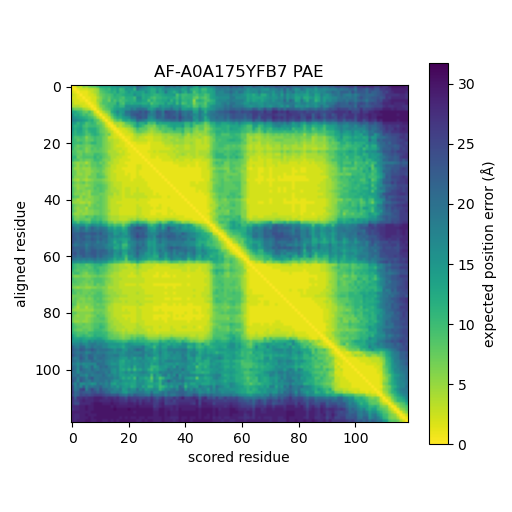? 0.738 -9.975 5.248 1.00 67.44 90 GLY A CA 1
ATOM 733 C C . GLY A 1 90 ? 1.107 -10.248 6.709 1.00 67.44 90 GLY A C 1
ATOM 734 O O . GLY A 1 90 ? 1.850 -11.187 7.010 1.00 67.44 90 GLY A O 1
ATOM 735 N N . SER A 1 91 ? 0.510 -9.499 7.642 1.00 60.97 91 SER A N 1
ATOM 736 C CA . SER A 1 91 ? 0.755 -9.650 9.080 1.00 60.97 91 SER A CA 1
ATOM 737 C C . SER A 1 91 ? 0.405 -11.026 9.647 1.00 60.97 91 SER A C 1
ATOM 739 O O . SER A 1 91 ? 0.969 -11.464 10.653 1.00 60.97 91 SER A O 1
ATOM 741 N N . LYS A 1 92 ? -0.518 -11.735 8.990 1.00 60.81 92 LYS A N 1
ATOM 742 C CA . LYS A 1 92 ? -0.979 -13.064 9.403 1.00 60.81 92 LYS A CA 1
ATOM 743 C C . LYS A 1 92 ? -0.002 -14.170 8.999 1.00 60.81 92 LYS A C 1
ATOM 745 O O . LYS A 1 92 ? -0.093 -15.265 9.549 1.00 60.81 92 LYS A O 1
ATOM 750 N N . LEU A 1 93 ? 0.916 -13.893 8.071 1.00 58.66 93 LEU A N 1
ATOM 751 C CA . LEU A 1 93 ? 1.805 -14.886 7.460 1.00 58.66 93 LEU A CA 1
ATOM 752 C C . LEU A 1 93 ? 3.191 -14.956 8.120 1.00 58.66 93 LEU A C 1
ATOM 754 O O . LEU A 1 93 ? 3.845 -15.992 8.038 1.00 58.66 93 LEU A O 1
ATOM 758 N N . SER A 1 94 ? 3.629 -13.901 8.817 1.00 59.78 94 SER A N 1
ATOM 759 C CA . SER A 1 94 ? 4.932 -13.851 9.497 1.00 59.78 94 SER A CA 1
ATOM 760 C C . SER A 1 94 ? 4.773 -13.665 11.007 1.00 59.78 94 SER A C 1
ATOM 762 O O . SER A 1 94 ? 4.212 -12.671 11.470 1.00 59.78 94 SER A O 1
ATOM 764 N N . LYS A 1 95 ? 5.296 -14.618 11.795 1.00 59.38 95 LYS A N 1
ATOM 765 C CA . LYS A 1 95 ? 5.283 -14.549 13.267 1.00 59.38 95 LYS A CA 1
ATOM 766 C C . LYS A 1 95 ? 6.054 -13.328 13.782 1.00 59.38 95 LYS A C 1
ATOM 768 O O . LYS A 1 95 ? 5.534 -12.614 14.633 1.00 59.38 95 LYS A O 1
ATOM 773 N N . ASP A 1 96 ? 7.225 -13.053 13.210 1.00 60.19 96 ASP A N 1
ATOM 774 C CA . ASP A 1 96 ? 8.074 -11.917 13.594 1.00 60.19 96 ASP A CA 1
ATOM 775 C C . ASP A 1 96 ? 7.364 -10.580 13.345 1.00 60.19 96 ASP A C 1
ATOM 777 O O . ASP A 1 96 ? 7.387 -9.678 14.182 1.00 60.19 96 ASP A O 1
ATOM 781 N N . PHE A 1 97 ? 6.660 -10.473 12.216 1.00 60.62 97 PHE A N 1
ATOM 782 C CA . PHE A 1 97 ? 5.883 -9.281 11.889 1.00 60.62 97 PHE A CA 1
ATOM 783 C C . PHE A 1 97 ? 4.691 -9.103 12.837 1.00 60.62 97 PHE A C 1
ATOM 785 O O . PHE A 1 97 ? 4.428 -8.002 13.316 1.00 60.62 97 PHE A O 1
ATOM 792 N N . LYS A 1 98 ? 3.987 -10.193 13.164 1.00 61.94 98 LYS A N 1
ATOM 793 C CA . LYS A 1 98 ? 2.881 -10.176 14.128 1.00 61.94 98 LYS A CA 1
ATOM 794 C C . LYS A 1 98 ? 3.334 -9.706 15.512 1.00 61.94 98 LYS A C 1
ATOM 796 O O . LYS A 1 98 ? 2.617 -8.937 16.154 1.00 61.94 98 LYS A O 1
ATOM 801 N N . ASP A 1 99 ? 4.502 -10.148 15.967 1.00 63.91 99 ASP A N 1
ATOM 802 C CA . ASP A 1 99 ? 5.067 -9.734 17.252 1.00 63.91 99 ASP A CA 1
ATOM 803 C C . ASP A 1 99 ? 5.495 -8.254 17.227 1.00 63.91 99 ASP A C 1
ATOM 805 O O . ASP A 1 99 ? 5.226 -7.524 18.183 1.00 63.91 99 ASP A O 1
ATOM 809 N N . GLN A 1 100 ? 6.038 -7.764 16.106 1.00 64.62 100 GLN A N 1
ATOM 810 C CA . GLN A 1 100 ? 6.337 -6.340 15.908 1.00 64.62 100 GLN A CA 1
ATOM 811 C C . GLN A 1 100 ? 5.072 -5.463 15.941 1.00 64.62 100 GLN A C 1
ATOM 813 O O . GLN A 1 100 ? 5.047 -4.453 16.647 1.00 64.62 100 GLN A O 1
ATOM 818 N N . VAL A 1 101 ? 4.010 -5.846 15.221 1.00 65.94 101 VAL A N 1
ATOM 819 C CA . VAL A 1 101 ? 2.720 -5.128 15.224 1.00 65.94 101 VAL A CA 1
ATOM 820 C C . VAL A 1 101 ? 2.135 -5.083 16.633 1.00 65.94 101 VAL A C 1
ATOM 822 O O . VAL A 1 101 ? 1.749 -4.015 17.106 1.00 65.94 101 VAL A O 1
ATOM 825 N N . ARG A 1 102 ? 2.130 -6.222 17.340 1.00 68.38 102 ARG A N 1
ATOM 826 C CA . ARG A 1 102 ? 1.673 -6.304 18.736 1.00 68.38 102 ARG A CA 1
ATOM 827 C C . ARG A 1 102 ? 2.441 -5.357 19.653 1.00 68.38 102 ARG A C 1
ATOM 829 O O . ARG A 1 102 ? 1.818 -4.665 20.453 1.00 68.38 102 ARG A O 1
ATOM 836 N N . LEU A 1 103 ? 3.766 -5.305 19.522 1.00 66.62 103 LEU A N 1
ATOM 837 C CA . LEU A 1 103 ? 4.609 -4.422 20.324 1.00 66.62 103 LEU A CA 1
ATOM 838 C C . LEU A 1 103 ? 4.301 -2.941 20.057 1.00 66.62 103 LEU A C 1
ATOM 840 O O . LEU A 1 103 ? 4.131 -2.172 21.001 1.00 66.62 103 LEU A O 1
ATOM 844 N N . ILE A 1 104 ? 4.171 -2.541 18.788 1.00 65.81 104 ILE A N 1
ATOM 845 C CA . ILE A 1 104 ? 3.820 -1.161 18.411 1.00 65.81 104 ILE A CA 1
ATOM 846 C C . ILE A 1 104 ? 2.445 -0.778 18.971 1.00 65.81 104 ILE A C 1
ATOM 848 O O . ILE A 1 104 ? 2.290 0.314 19.520 1.00 65.81 104 ILE A O 1
ATOM 852 N N . SER A 1 105 ? 1.452 -1.664 18.861 1.00 67.81 105 SER A N 1
ATOM 853 C CA . SER A 1 105 ? 0.115 -1.435 19.414 1.00 67.81 105 SER A CA 1
ATOM 854 C C . SER A 1 105 ? 0.139 -1.264 20.932 1.00 67.81 105 SER A C 1
ATOM 856 O O . SER A 1 105 ? -0.469 -0.316 21.417 1.00 67.81 105 SER A O 1
ATOM 858 N N . ALA A 1 106 ? 0.877 -2.108 21.663 1.00 72.50 106 ALA A N 1
ATOM 859 C CA . ALA A 1 106 ? 1.010 -2.008 23.119 1.00 72.50 106 ALA A CA 1
ATOM 860 C C . ALA A 1 106 ? 1.663 -0.686 23.565 1.00 72.50 106 ALA A C 1
ATOM 862 O O . ALA A 1 106 ? 1.234 -0.062 24.535 1.00 72.50 106 ALA A O 1
ATOM 863 N N . ILE A 1 107 ? 2.674 -0.217 22.822 1.00 74.81 107 ILE A N 1
ATOM 864 C CA . ILE A 1 107 ? 3.307 1.088 23.064 1.00 74.81 107 ILE A CA 1
ATOM 865 C C . ILE A 1 107 ? 2.298 2.221 22.844 1.00 74.81 107 ILE A C 1
ATOM 867 O O . ILE A 1 107 ? 2.198 3.126 23.671 1.00 74.81 107 ILE A O 1
ATOM 871 N N . LYS A 1 108 ? 1.534 2.171 21.745 1.00 63.81 108 LYS A N 1
ATOM 872 C CA . LYS A 1 108 ? 0.534 3.195 21.403 1.00 63.81 108 LYS A CA 1
ATOM 873 C C . LYS A 1 108 ? -0.636 3.237 22.388 1.00 63.81 108 LYS A C 1
ATOM 875 O O . LYS A 1 108 ? -1.129 4.324 22.674 1.00 63.81 108 LYS A O 1
ATOM 880 N N . SER A 1 109 ? -1.081 2.088 22.895 1.00 76.88 109 SER A N 1
ATOM 881 C CA . SER A 1 109 ? -2.159 2.013 23.888 1.00 76.88 109 SER A CA 1
ATOM 882 C C . SER A 1 109 ? -1.705 2.395 25.297 1.00 76.88 109 SER A C 1
ATOM 884 O O . SER A 1 109 ? -2.549 2.587 26.169 1.00 76.88 109 SER A O 1
ATOM 886 N N . GLY A 1 110 ? -0.394 2.536 25.530 1.00 66.94 110 GLY A N 1
ATOM 887 C CA . GLY A 1 110 ? 0.151 2.845 26.848 1.00 66.94 110 GLY A CA 1
ATOM 888 C C . GLY A 1 110 ? -0.131 1.747 27.871 1.00 66.94 110 GLY A C 1
ATOM 889 O O . GLY A 1 110 ? -0.224 2.051 29.061 1.00 66.94 110 GLY A O 1
ATOM 890 N N . ASP A 1 111 ? -0.291 0.500 27.410 1.00 57.22 111 ASP A N 1
ATOM 891 C CA . ASP A 1 111 ? -0.651 -0.641 28.247 1.00 57.22 111 ASP A CA 1
ATOM 892 C C . ASP A 1 111 ? 0.521 -0.943 29.189 1.00 57.22 111 ASP A C 1
ATOM 894 O O . ASP A 1 111 ? 1.471 -1.663 28.870 1.00 57.22 111 ASP A O 1
ATOM 898 N N . LYS A 1 112 ? 0.511 -0.293 30.357 1.00 55.19 112 LYS A N 1
ATOM 899 C CA . LYS A 1 112 ? 1.368 -0.653 31.480 1.00 55.19 112 LYS A CA 1
ATOM 900 C C . LYS A 1 112 ? 0.850 -2.001 31.934 1.00 55.19 112 LYS A C 1
ATOM 902 O O . LYS A 1 112 ? -0.114 -2.028 32.693 1.00 55.19 112 LYS A O 1
ATOM 907 N N . GLY A 1 113 ? 1.446 -3.065 31.390 1.00 50.25 113 GLY A N 1
ATOM 908 C CA . GLY A 1 113 ? 1.050 -4.447 31.631 1.00 50.25 113 GLY A CA 1
ATOM 909 C C . GLY A 1 113 ? 0.561 -4.612 33.058 1.00 50.25 113 GLY A C 1
ATOM 910 O O . GLY A 1 113 ? 1.257 -4.206 33.991 1.00 50.25 113 GLY A O 1
ATOM 911 N N . GLU A 1 114 ? -0.670 -5.103 33.193 1.00 44.97 114 GLU A N 1
ATOM 912 C CA . GLU A 1 114 ? -1.304 -5.334 34.479 1.00 44.97 114 GLU A CA 1
ATOM 913 C C . GLU A 1 114 ? -0.291 -6.019 35.396 1.00 44.97 114 GLU A C 1
ATOM 915 O O . GLU A 1 114 ? 0.125 -7.157 35.165 1.00 44.97 114 GLU A O 1
ATOM 920 N N . ASN A 1 115 ? 0.158 -5.282 36.416 1.00 44.38 115 ASN A N 1
ATOM 921 C CA . ASN A 1 115 ? 0.881 -5.864 37.526 1.00 44.38 115 ASN A CA 1
ATOM 922 C C . ASN A 1 115 ? -0.027 -6.960 38.071 1.00 44.38 115 ASN A C 1
ATOM 924 O O . ASN A 1 115 ? -1.047 -6.655 38.692 1.00 44.38 115 ASN A O 1
ATOM 928 N N . GLN A 1 116 ? 0.350 -8.219 37.854 1.00 44.53 116 GLN A N 1
ATOM 929 C CA . GLN A 1 116 ? -0.174 -9.326 38.633 1.00 44.53 116 GLN A CA 1
ATOM 930 C C . GLN A 1 116 ? 0.179 -9.042 40.096 1.00 44.53 116 GLN A C 1
ATOM 932 O O . GLN A 1 116 ? 1.282 -9.313 40.562 1.00 44.53 116 GLN A O 1
ATOM 937 N N . SER A 1 117 ? -0.754 -8.400 40.791 1.00 55.19 117 SER A N 1
ATOM 938 C CA . SER A 1 117 ? -0.801 -8.321 42.241 1.00 55.19 117 SER A CA 1
ATOM 939 C C . SER A 1 117 ? -1.779 -9.389 42.707 1.00 55.19 117 SER A C 1
ATOM 941 O O . SER A 1 117 ? -2.941 -9.378 42.305 1.00 55.19 117 SER A O 1
ATOM 943 N N . GLY A 1 118 ? -1.302 -10.282 43.570 1.00 50.38 118 GLY A N 1
ATOM 944 C CA . GLY A 1 118 ? -2.088 -11.323 44.234 1.00 50.38 118 GLY A CA 1
ATOM 945 C C . GLY A 1 118 ? -1.499 -12.697 43.928 1.00 50.38 118 GLY A C 1
ATOM 946 O O . GLY A 1 118 ? -1.549 -13.133 42.785 1.00 50.38 118 GLY A O 1
ATOM 947 N N . THR A 1 119 ? -0.891 -13.412 44.869 1.00 47.59 119 THR A N 1
ATOM 948 C CA . THR A 1 119 ? -0.926 -13.357 46.345 1.00 47.59 119 THR A CA 1
ATOM 949 C C . THR A 1 119 ? 0.373 -13.904 46.911 1.00 47.59 119 THR A C 1
ATOM 951 O O . THR A 1 119 ? 0.884 -14.869 46.300 1.00 47.59 119 THR A O 1
#

InterPro domains:
  IPR036770 Ankyrin repeat-containing domain superfamily [G3DSA:1.25.40.20] (1-113)
  IPR036770 Ankyrin repeat-containing domain superfamily [SSF48403] (21-86)

Organism: Daucus carota subsp. sativus (NCBI:txid79200)

Secondary structure (DSSP, 8-state):
-HHHHHHHHTTT---GGGGT-B-TTS-BHHHHHHHTT-HHHHHHHHHHT-TTS---TT-----SHHHHHHHHHTT-HHHHHHHHHHHHHHHTT-HHHHHHHHHHHHHHHT---------